Protein AF-A0A9W6MCM8-F1 (afdb_monomer_lite)

Structure (mmCIF, N/CA/C/O backbone):
data_AF-A0A9W6MCM8-F1
#
_entry.id   AF-A0A9W6MCM8-F1
#
loop_
_atom_site.group_PDB
_atom_site.id
_atom_site.type_symbol
_atom_site.label_atom_id
_atom_site.label_alt_id
_atom_site.label_comp_id
_atom_site.label_asym_id
_atom_site.label_entity_id
_atom_site.label_seq_id
_atom_site.pdbx_PDB_ins_code
_atom_site.Cartn_x
_atom_site.Cartn_y
_atom_site.Cartn_z
_atom_site.occupancy
_atom_site.B_iso_or_equiv
_atom_site.auth_seq_id
_atom_site.auth_comp_id
_atom_site.auth_asym_id
_atom_site.auth_atom_id
_atom_site.pdbx_PDB_model_num
ATOM 1 N N . MET A 1 1 ? -11.106 1.225 13.190 1.00 75.62 1 MET A N 1
ATOM 2 C CA . MET A 1 1 ? -10.514 1.199 11.836 1.00 75.62 1 MET A CA 1
ATOM 3 C C . MET A 1 1 ? -8.999 1.060 11.935 1.00 75.62 1 MET A C 1
ATOM 5 O O . MET A 1 1 ? -8.411 1.674 12.821 1.00 75.62 1 MET A O 1
ATOM 9 N N . SER A 1 2 ? -8.363 0.264 11.069 1.00 83.88 2 SER A N 1
ATOM 10 C CA . SER A 1 2 ? -6.898 0.098 11.043 1.00 83.88 2 SER A CA 1
ATOM 11 C C . SER A 1 2 ? -6.334 0.096 9.619 1.00 83.88 2 SER A C 1
ATOM 13 O O . SER A 1 2 ? -7.040 -0.184 8.649 1.00 83.88 2 SER A O 1
ATOM 15 N N . SER A 1 3 ? -5.048 0.425 9.497 1.00 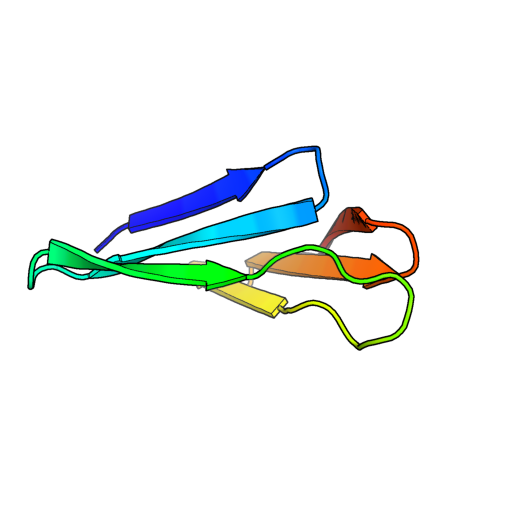83.88 3 SER A N 1
ATOM 16 C CA . SER A 1 3 ? -4.308 0.441 8.233 1.00 83.88 3 SER A CA 1
ATOM 17 C C . SER A 1 3 ? -2.977 -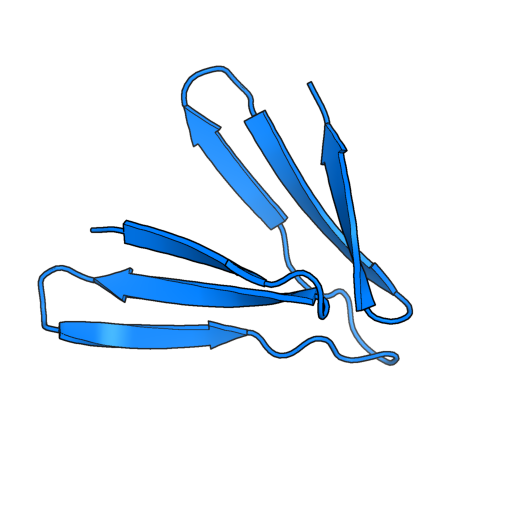0.284 8.386 1.00 83.88 3 SER A C 1
ATOM 19 O O . SER A 1 3 ? -2.263 -0.052 9.362 1.00 83.88 3 SER A O 1
ATOM 21 N N . VAL A 1 4 ? -2.619 -1.116 7.409 1.00 86.25 4 VAL A N 1
ATOM 22 C CA . VAL A 1 4 ? -1.333 -1.823 7.364 1.00 86.25 4 VAL A CA 1
ATOM 23 C C . VAL A 1 4 ? -0.678 -1.585 6.012 1.00 86.25 4 VAL A C 1
ATOM 25 O O . VAL A 1 4 ? -1.247 -1.932 4.977 1.00 86.25 4 VAL A O 1
ATOM 28 N N . ALA A 1 5 ? 0.527 -1.019 6.033 1.00 83.94 5 ALA A N 1
ATOM 29 C CA . ALA A 1 5 ? 1.401 -0.935 4.871 1.00 83.94 5 ALA A CA 1
ATOM 30 C C . ALA A 1 5 ? 2.382 -2.115 4.883 1.00 83.94 5 ALA A C 1
ATOM 32 O O . ALA A 1 5 ? 3.038 -2.381 5.894 1.00 83.94 5 ALA A O 1
ATOM 33 N N . PHE A 1 6 ? 2.483 -2.828 3.766 1.00 82.62 6 PHE A N 1
ATOM 34 C CA . PHE A 1 6 ? 3.398 -3.953 3.602 1.00 82.62 6 PHE A CA 1
ATOM 35 C C . PHE A 1 6 ? 4.706 -3.487 2.961 1.00 82.62 6 PHE A C 1
ATOM 37 O O . PHE A 1 6 ? 4.707 -2.620 2.092 1.00 82.62 6 PHE A O 1
ATOM 44 N N . LYS A 1 7 ? 5.827 -4.1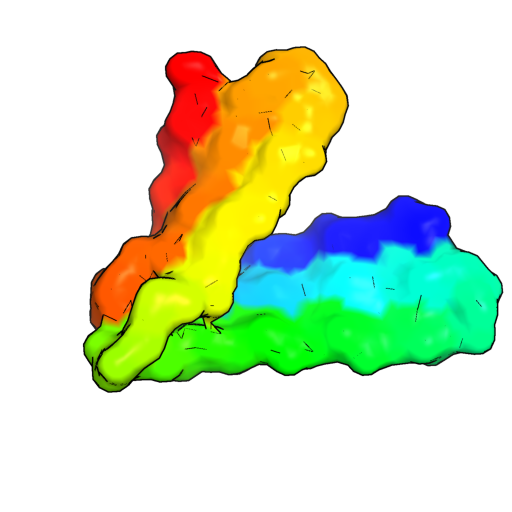30 3.318 1.00 78.69 7 LYS A N 1
ATOM 45 C CA . LYS A 1 7 ? 7.140 -3.867 2.692 1.00 78.69 7 LYS A CA 1
ATOM 46 C C . LYS A 1 7 ? 7.162 -4.117 1.180 1.00 78.69 7 LYS A C 1
ATOM 48 O O . LYS A 1 7 ? 8.063 -3.649 0.506 1.00 78.69 7 LYS A O 1
ATOM 53 N N . THR A 1 8 ? 6.188 -4.863 0.668 1.00 78.06 8 THR A N 1
ATOM 54 C CA . THR A 1 8 ? 6.008 -5.137 -0.757 1.00 78.06 8 THR A CA 1
ATOM 55 C C . THR A 1 8 ? 5.2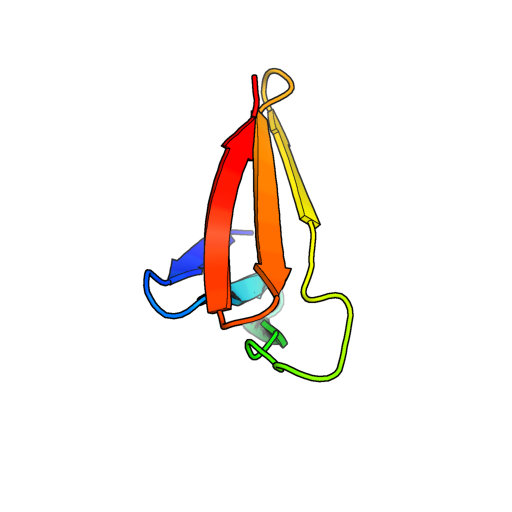87 -4.013 -1.505 1.00 78.06 8 THR A C 1
ATOM 57 O O . THR A 1 8 ? 5.020 -4.194 -2.682 1.00 78.06 8 THR A O 1
ATOM 60 N N . GLY A 1 9 ? 4.906 -2.906 -0.853 1.00 76.75 9 GLY A N 1
ATOM 61 C CA . GLY A 1 9 ? 4.176 -1.794 -1.483 1.00 76.75 9 GLY A CA 1
ATOM 62 C C . GLY A 1 9 ? 2.648 -1.893 -1.401 1.00 76.75 9 GLY A C 1
ATOM 63 O O . GLY A 1 9 ? 1.935 -0.981 -1.815 1.00 76.75 9 GLY A O 1
ATOM 64 N N . GLY A 1 10 ? 2.112 -2.977 -0.837 1.00 83.38 10 GLY A N 1
ATOM 65 C CA . GLY A 1 10 ? 0.669 -3.122 -0.636 1.00 83.38 10 GLY A CA 1
ATOM 66 C C . GLY A 1 10 ? 0.137 -2.296 0.539 1.00 83.38 10 GLY A C 1
ATOM 67 O O . GLY A 1 10 ? 0.823 -2.137 1.553 1.00 83.38 10 GLY A O 1
ATOM 68 N N . LEU A 1 11 ? -1.118 -1.855 0.446 1.00 85.56 11 LEU A N 1
ATOM 69 C CA . LEU A 1 11 ? -1.882 -1.280 1.559 1.00 85.56 11 LEU A CA 1
ATOM 70 C C . LEU A 1 11 ? -3.140 -2.101 1.815 1.00 85.56 11 LEU A C 1
ATOM 72 O O . LEU A 1 11 ? -3.874 -2.446 0.890 1.00 85.56 11 LEU A O 1
ATOM 76 N N . ARG A 1 12 ? -3.427 -2.355 3.091 1.00 87.81 12 ARG A N 1
ATOM 77 C CA . ARG A 1 12 ? -4.730 -2.854 3.531 1.00 87.81 12 ARG A CA 1
ATOM 78 C C . ARG A 1 12 ? -5.369 -1.883 4.509 1.00 87.81 12 ARG A C 1
ATOM 80 O O . ARG A 1 12 ? -4.767 -1.556 5.531 1.00 87.81 12 ARG A O 1
ATOM 87 N N . LEU A 1 13 ? -6.605 -1.490 4.218 1.00 86.69 13 LEU A N 1
ATOM 88 C CA . LEU A 1 13 ? -7.484 -0.791 5.153 1.00 86.69 13 LEU A CA 1
ATOM 89 C C . LEU A 1 13 ? -8.556 -1.757 5.652 1.00 86.69 13 LEU A C 1
ATOM 91 O O . LEU A 1 13 ? -9.181 -2.450 4.847 1.00 86.69 13 LEU A O 1
ATOM 95 N N . VAL A 1 14 ? -8.769 -1.784 6.964 1.00 88.19 14 VAL A N 1
ATOM 96 C CA . VAL A 1 14 ? -9.828 -2.557 7.619 1.00 88.19 14 VAL A CA 1
ATOM 97 C C . VAL A 1 14 ? -10.798 -1.579 8.267 1.00 88.19 14 VAL A C 1
ATOM 99 O O . VAL A 1 14 ? -10.443 -0.848 9.200 1.00 88.19 14 VAL A O 1
ATOM 102 N N . PHE A 1 15 ? -12.021 -1.557 7.746 1.00 82.25 15 PHE A N 1
ATOM 103 C CA . PHE A 1 15 ? -13.107 -0.728 8.253 1.00 82.25 15 PHE A CA 1
ATOM 104 C C . PHE A 1 15 ? -13.831 -1.434 9.402 1.00 82.25 15 PHE A C 1
ATOM 106 O O . PHE A 1 15 ? -13.832 -2.660 9.490 1.00 82.25 15 PHE A O 1
ATOM 113 N N . ASP A 1 16 ? -14.498 -0.666 10.264 1.00 86.00 16 ASP A N 1
ATOM 114 C CA . ASP A 1 16 ? -15.218 -1.215 11.427 1.00 86.00 16 ASP A CA 1
ATOM 115 C C . ASP A 1 16 ? -16.420 -2.090 11.036 1.00 86.00 16 ASP A C 1
ATOM 117 O O . ASP A 1 16 ? -16.891 -2.902 11.824 1.00 86.00 16 ASP A O 1
ATOM 121 N N . SER A 1 17 ? -16.871 -1.984 9.784 1.00 81.69 17 SER A N 1
ATOM 122 C CA . SER A 1 17 ? -17.860 -2.879 9.180 1.00 81.69 17 SER A CA 1
ATOM 123 C C . SER A 1 17 ? -17.313 -4.270 8.833 1.00 81.69 17 SER A C 1
ATOM 125 O O . SER A 1 17 ? -18.074 -5.120 8.378 1.00 81.69 17 SER A O 1
ATOM 127 N N . GLY A 1 18 ? -16.004 -4.503 8.978 1.00 81.06 18 GLY A N 1
ATOM 128 C CA . GLY A 1 18 ? -15.324 -5.718 8.517 1.00 81.06 18 GLY A CA 1
ATOM 129 C C . GLY A 1 18 ? -14.998 -5.723 7.019 1.00 81.06 18 GLY A C 1
ATOM 130 O O . GLY A 1 18 ? -14.402 -6.676 6.524 1.00 81.06 18 GLY A O 1
ATOM 131 N N . LEU A 1 19 ? -15.352 -4.664 6.280 1.00 72.88 19 LEU A N 1
ATOM 132 C CA . LEU A 1 19 ? -14.930 -4.497 4.890 1.00 72.88 19 LEU A CA 1
ATOM 133 C C . LEU A 1 19 ? -13.427 -4.222 4.818 1.00 72.88 19 LEU A C 1
ATOM 135 O O . LEU A 1 19 ? -12.877 -3.490 5.644 1.00 72.88 19 LEU A O 1
ATOM 139 N N . HIS A 1 20 ? -12.775 -4.778 3.798 1.00 84.75 20 HIS A N 1
ATOM 140 C CA . HIS A 1 20 ? -11.350 -4.586 3.546 1.00 84.75 20 HIS A CA 1
ATOM 141 C C . HIS A 1 20 ? -11.130 -3.934 2.179 1.00 84.75 20 HIS A C 1
ATOM 143 O O . HIS A 1 20 ? -11.664 -4.411 1.178 1.00 84.75 20 HIS A O 1
ATOM 149 N N . LEU A 1 21 ? -10.290 -2.898 2.122 1.00 79.56 21 LEU A N 1
ATOM 150 C CA . LEU A 1 21 ? -9.740 -2.381 0.867 1.00 79.56 21 LEU A CA 1
ATOM 151 C C . LEU A 1 21 ? -8.287 -2.837 0.745 1.00 79.56 21 LEU A C 1
ATOM 153 O O . LEU A 1 21 ? -7.469 -2.521 1.609 1.00 79.56 21 LEU A O 1
ATOM 157 N N . ASN A 1 22 ? -7.980 -3.577 -0.319 1.00 83.38 22 ASN A N 1
ATOM 158 C CA . ASN A 1 22 ? -6.624 -3.989 -0.666 1.00 83.38 22 ASN A CA 1
ATOM 159 C C . ASN A 1 22 ? -6.148 -3.159 -1.852 1.00 83.38 22 ASN A C 1
ATOM 161 O O . ASN A 1 22 ? -6.763 -3.213 -2.916 1.00 83.38 22 ASN A O 1
ATOM 165 N N . VAL A 1 23 ? -5.059 -2.424 -1.669 1.00 82.50 23 VAL A N 1
ATOM 166 C CA . VAL A 1 23 ? -4.389 -1.702 -2.748 1.00 82.50 23 VAL A CA 1
ATOM 167 C C . VAL A 1 23 ? -3.095 -2.433 -3.060 1.00 82.50 23 VAL A C 1
ATOM 169 O O . VAL A 1 23 ? -2.194 -2.515 -2.222 1.00 82.50 23 VAL A O 1
ATOM 172 N N . GLU A 1 24 ? -3.038 -3.026 -4.245 1.00 78.25 24 GLU A N 1
ATOM 173 C CA . GLU A 1 24 ? -1.855 -3.732 -4.725 1.00 78.25 24 GLU A CA 1
ATOM 174 C C . GLU A 1 24 ? -0.814 -2.742 -5.259 1.00 78.25 24 GLU A C 1
ATOM 176 O O . GLU A 1 24 ? -1.185 -1.744 -5.881 1.00 78.25 24 GLU A O 1
ATOM 181 N N . PRO A 1 25 ? 0.486 -3.021 -5.079 1.00 74.50 25 PRO A N 1
ATOM 182 C CA . PRO A 1 25 ? 1.521 -2.286 -5.785 1.00 74.50 25 PRO A CA 1
ATOM 183 C C . PRO A 1 25 ? 1.419 -2.617 -7.281 1.00 74.50 25 PRO A C 1
ATOM 185 O O . PRO A 1 25 ? 1.410 -3.788 -7.670 1.00 74.50 25 PRO A O 1
ATOM 188 N N . ARG A 1 26 ? 1.316 -1.602 -8.140 1.00 67.19 26 ARG A N 1
ATOM 189 C CA . ARG A 1 26 ? 1.282 -1.792 -9.596 1.00 67.19 26 ARG A CA 1
ATOM 190 C C . ARG A 1 26 ? 2.387 -0.948 -10.229 1.00 67.19 26 ARG A C 1
ATOM 192 O O . ARG A 1 26 ? 2.412 0.251 -9.977 1.00 67.19 26 ARG A O 1
ATOM 199 N N . PRO A 1 27 ? 3.290 -1.537 -11.036 1.00 64.31 27 PRO A N 1
ATOM 200 C CA . PRO A 1 27 ? 4.368 -0.784 -11.685 1.00 64.31 27 PRO A CA 1
ATOM 201 C C . PRO A 1 27 ? 3.849 0.298 -12.642 1.00 64.31 27 PRO A C 1
ATOM 203 O O . PRO A 1 27 ? 4.540 1.281 -12.889 1.00 64.31 27 PRO A O 1
ATOM 206 N N . ASP A 1 28 ? 2.627 0.110 -13.145 1.00 65.44 28 ASP A N 1
ATOM 207 C CA . ASP A 1 28 ? 2.058 0.870 -14.259 1.00 65.44 28 ASP A CA 1
ATOM 208 C C . ASP A 1 28 ? 1.125 2.015 -13.807 1.00 65.44 28 ASP A C 1
ATOM 210 O O . ASP A 1 28 ? 0.631 2.768 -14.643 1.00 65.44 28 ASP A O 1
ATOM 214 N N . PHE A 1 29 ? 0.851 2.145 -12.500 1.00 58.16 29 PHE A N 1
ATOM 215 C CA . PHE A 1 29 ? -0.112 3.108 -11.946 1.00 58.16 29 PHE A CA 1
ATOM 216 C C . PHE A 1 29 ? 0.421 3.804 -10.683 1.00 58.16 29 PHE A C 1
ATOM 218 O O . PHE A 1 29 ? 1.239 3.252 -9.951 1.00 58.16 29 PHE A O 1
ATOM 225 N N . GLU A 1 30 ? -0.076 5.015 -10.400 1.00 54.53 30 GLU A N 1
ATOM 226 C CA . GLU A 1 30 ? 0.210 5.730 -9.148 1.00 54.53 30 GLU A CA 1
ATOM 227 C C . GLU A 1 30 ? -0.405 4.982 -7.959 1.00 54.53 30 GLU A C 1
ATOM 229 O O . GLU A 1 30 ? -1.618 4.788 -7.883 1.00 54.53 30 GLU A O 1
ATOM 234 N N . ALA A 1 31 ? 0.456 4.514 -7.052 1.00 70.50 31 ALA A N 1
ATOM 235 C CA . ALA A 1 31 ? 0.124 3.375 -6.214 1.00 70.50 31 ALA A CA 1
ATOM 236 C C . ALA A 1 31 ? -0.807 3.711 -5.040 1.00 70.50 31 ALA A C 1
ATOM 238 O O . ALA A 1 31 ? -1.855 3.091 -4.949 1.00 70.50 31 ALA A O 1
ATOM 239 N N . TRP A 1 32 ? -0.500 4.650 -4.145 1.00 77.38 32 TRP A N 1
ATOM 240 C CA . TRP A 1 32 ? -1.453 5.208 -3.162 1.00 77.38 32 TRP A CA 1
ATOM 241 C C . TRP A 1 32 ? -0.714 6.167 -2.227 1.00 77.38 32 TRP A C 1
ATOM 243 O O . TRP A 1 32 ? 0.507 6.088 -2.071 1.00 77.38 32 TRP A O 1
ATOM 253 N N . SER A 1 33 ? -1.454 7.046 -1.547 1.00 70.06 33 SER A N 1
ATOM 254 C CA . SER A 1 33 ? -0.929 7.759 -0.381 1.00 70.06 33 SER A CA 1
ATOM 255 C C . SER A 1 33 ? -1.930 7.771 0.767 1.00 70.06 33 SER A C 1
ATOM 257 O O . SER A 1 33 ? -3.138 7.839 0.541 1.00 70.06 33 SER A O 1
ATOM 259 N N . VAL A 1 34 ? -1.424 7.679 1.996 1.00 72.88 34 VAL A N 1
ATOM 260 C CA . VAL A 1 34 ? -2.219 7.789 3.225 1.00 72.88 34 VAL A CA 1
ATOM 261 C C . VAL A 1 34 ? -1.598 8.857 4.110 1.00 72.88 34 VAL A C 1
ATOM 263 O O . VAL A 1 34 ? -0.394 8.833 4.371 1.00 72.88 34 VAL A O 1
ATOM 266 N N . THR A 1 35 ? -2.441 9.765 4.594 1.00 71.94 35 THR A N 1
ATOM 267 C CA . THR A 1 35 ? -2.076 10.750 5.611 1.00 71.94 35 THR A CA 1
ATOM 268 C C . THR A 1 35 ? -2.612 10.279 6.956 1.00 71.94 35 THR A C 1
ATOM 270 O O . THR A 1 35 ? -3.819 10.097 7.120 1.00 71.94 35 THR A O 1
ATOM 273 N N . GLY A 1 36 ? -1.710 10.041 7.903 1.00 70.44 36 GLY A N 1
ATOM 274 C CA . GLY A 1 36 ? -2.047 9.721 9.284 1.00 70.44 36 GLY A CA 1
ATOM 275 C C . GLY A 1 36 ? -2.120 10.970 10.168 1.00 70.44 36 GLY A C 1
ATOM 276 O O . GLY A 1 36 ? -1.896 12.092 9.705 1.00 70.44 36 GLY A O 1
ATOM 277 N N . PRO A 1 37 ? -2.396 10.790 11.469 1.00 71.56 37 PRO A N 1
ATOM 278 C CA . PRO A 1 37 ? -2.198 11.837 12.466 1.00 71.56 37 PRO A CA 1
ATOM 279 C C . PRO A 1 37 ? -0.784 12.438 12.379 1.00 71.56 37 PRO A C 1
ATOM 281 O O . PRO A 1 37 ? 0.141 11.798 11.882 1.00 71.56 37 PRO A O 1
ATOM 284 N N . THR A 1 38 ? -0.622 13.673 12.864 1.00 73.44 38 THR A N 1
ATOM 285 C CA . THR A 1 38 ? 0.674 14.382 12.939 1.00 73.44 38 THR A CA 1
ATOM 286 C C . THR A 1 38 ? 1.396 14.575 11.595 1.00 73.44 38 THR A C 1
ATOM 288 O O . THR A 1 38 ? 2.619 14.498 11.549 1.00 73.44 38 THR A O 1
ATOM 291 N N . ASN A 1 39 ? 0.657 14.822 10.506 1.00 68.25 39 ASN A N 1
ATOM 292 C CA . ASN A 1 39 ? 1.186 15.043 9.147 1.00 68.25 39 ASN A CA 1
ATOM 293 C C . ASN A 1 39 ? 2.018 13.885 8.561 1.00 68.25 39 ASN A C 1
ATOM 295 O O . ASN A 1 39 ? 2.687 14.068 7.548 1.00 68.25 39 ASN A O 1
ATOM 299 N N . LEU A 1 40 ? 1.954 12.681 9.140 1.00 68.62 40 LEU A N 1
ATOM 300 C CA . LEU A 1 40 ? 2.670 11.526 8.605 1.00 68.62 40 LEU A CA 1
ATOM 301 C C . LEU A 1 40 ? 2.103 11.150 7.233 1.00 68.62 40 LEU A C 1
ATOM 303 O O . LEU A 1 40 ? 0.923 10.799 7.137 1.00 68.62 40 LEU A O 1
ATOM 307 N N . ARG A 1 41 ? 2.938 11.159 6.190 1.00 70.12 41 ARG A N 1
ATOM 308 C CA . ARG A 1 41 ? 2.527 10.764 4.840 1.00 70.12 41 ARG A CA 1
ATOM 309 C C . ARG A 1 41 ? 3.276 9.517 4.386 1.00 70.12 41 ARG A C 1
ATOM 311 O O . ARG A 1 41 ? 4.498 9.513 4.263 1.00 70.12 41 ARG A O 1
ATOM 318 N N . LEU A 1 42 ? 2.517 8.462 4.115 1.00 71.88 42 LEU A N 1
ATOM 319 C CA . LEU A 1 42 ? 3.002 7.228 3.503 1.00 71.88 42 LEU A CA 1
ATOM 320 C C . LEU A 1 42 ? 2.658 7.256 2.020 1.00 71.88 42 LEU A C 1
ATOM 322 O O . LEU A 1 42 ? 1.505 7.515 1.668 1.00 71.88 42 LEU A O 1
ATOM 326 N N . VAL A 1 43 ? 3.643 6.988 1.167 1.00 71.94 43 VAL A N 1
AT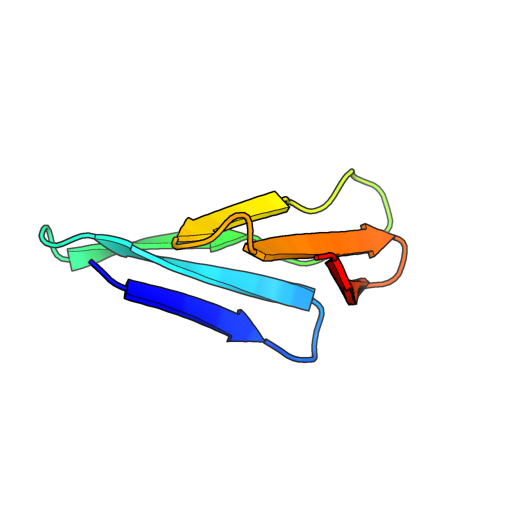OM 327 C CA . VAL A 1 43 ? 3.466 6.941 -0.288 1.00 71.94 43 VAL A CA 1
ATOM 328 C C . VAL A 1 43 ? 4.054 5.639 -0.812 1.00 71.94 43 VAL A C 1
ATOM 330 O O . VAL A 1 43 ? 5.198 5.307 -0.491 1.00 71.94 43 VAL A O 1
ATOM 333 N N . CYS A 1 44 ? 3.277 4.911 -1.614 1.00 71.81 44 CYS A N 1
ATOM 334 C CA . CYS A 1 44 ? 3.820 3.851 -2.452 1.00 71.81 44 CYS A CA 1
ATOM 335 C C . CYS A 1 44 ? 4.294 4.469 -3.771 1.00 71.81 44 CYS A C 1
ATOM 337 O O . CYS A 1 44 ? 3.525 5.120 -4.480 1.00 71.81 44 CYS A O 1
ATOM 339 N N . MET A 1 45 ? 5.572 4.284 -4.070 1.00 70.69 45 MET A N 1
ATOM 340 C CA . MET A 1 45 ? 6.235 4.751 -5.279 1.00 70.69 45 MET A CA 1
ATOM 341 C C . MET A 1 45 ? 6.085 3.706 -6.399 1.00 70.69 45 MET A C 1
ATOM 343 O O . MET A 1 45 ? 5.781 2.536 -6.122 1.00 70.69 45 MET A O 1
ATOM 347 N N . PRO A 1 46 ? 6.321 4.088 -7.668 1.00 64.81 46 PRO A N 1
ATOM 348 C CA . PRO A 1 46 ? 6.516 3.127 -8.750 1.00 64.81 46 PRO A CA 1
ATOM 349 C C . PRO A 1 46 ? 7.565 2.067 -8.379 1.00 64.81 46 PRO A C 1
ATOM 351 O O . PRO A 1 46 ? 8.450 2.319 -7.565 1.00 64.81 46 PRO A O 1
ATOM 354 N N . ALA A 1 47 ? 7.461 0.876 -8.972 1.00 68.00 47 ALA A N 1
ATOM 355 C CA . ALA A 1 47 ? 8.289 -0.293 -8.637 1.00 68.00 47 ALA A CA 1
ATOM 356 C C . ALA A 1 47 ? 8.126 -0.836 -7.197 1.00 68.00 47 ALA A C 1
ATOM 358 O O . ALA A 1 47 ? 8.971 -1.597 -6.726 1.00 68.00 47 ALA A O 1
ATOM 359 N N . SER A 1 48 ? 6.998 -0.538 -6.540 1.00 64.94 48 SER A N 1
ATOM 360 C CA . SER A 1 48 ? 6.582 -1.161 -5.271 1.00 64.94 48 SER A CA 1
ATOM 361 C C . SER A 1 48 ? 7.381 -0.728 -4.032 1.00 64.94 48 SER A C 1
ATOM 363 O O . SER A 1 48 ? 7.394 -1.439 -3.025 1.00 64.94 48 SER A O 1
ATOM 365 N N . GLU A 1 49 ? 8.036 0.432 -4.074 1.00 69.06 49 GLU A N 1
ATOM 366 C CA . GLU A 1 49 ? 8.748 0.986 -2.916 1.00 69.06 49 GLU A CA 1
ATOM 367 C C . GLU A 1 49 ? 7.809 1.787 -2.000 1.00 69.06 49 GLU A C 1
ATOM 369 O O . GLU A 1 49 ? 6.862 2.419 -2.463 1.00 69.06 49 GLU A O 1
ATOM 374 N N . VAL A 1 50 ? 8.069 1.795 -0.687 1.00 69.62 50 VAL A N 1
ATOM 375 C CA . VAL A 1 50 ? 7.298 2.583 0.295 1.00 69.62 50 VAL A CA 1
ATOM 376 C C . VAL A 1 50 ? 8.202 3.623 0.942 1.00 69.62 50 VAL A C 1
ATOM 378 O O . VAL A 1 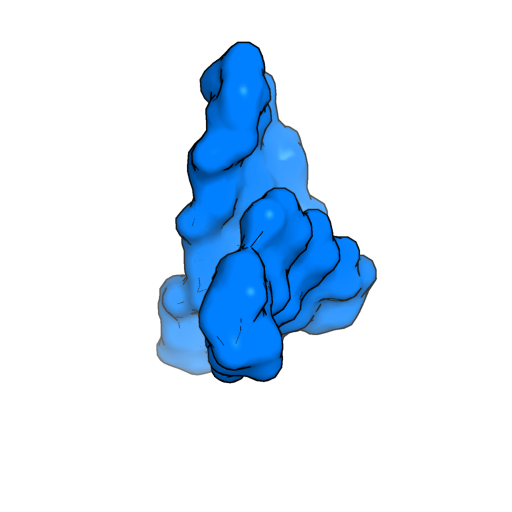50 ? 9.235 3.276 1.516 1.00 69.62 50 VAL A O 1
ATOM 381 N N . THR A 1 51 ? 7.791 4.890 0.908 1.00 71.06 51 THR A N 1
ATOM 382 C CA . THR A 1 51 ? 8.518 6.002 1.539 1.00 71.06 51 THR A CA 1
ATOM 383 C C . THR A 1 51 ? 7.651 6.712 2.579 1.00 71.06 51 THR A C 1
ATOM 385 O O . THR A 1 51 ? 6.444 6.886 2.394 1.00 71.06 51 THR A O 1
ATOM 388 N N . ILE A 1 52 ? 8.285 7.134 3.678 1.00 70.00 52 ILE A N 1
ATOM 389 C CA . ILE A 1 52 ? 7.694 7.961 4.737 1.00 70.00 52 ILE A CA 1
ATOM 390 C C . ILE A 1 52 ? 8.169 9.402 4.550 1.00 70.00 52 ILE A C 1
ATOM 392 O O . ILE A 1 52 ? 9.370 9.642 4.450 1.00 70.00 52 ILE A O 1
ATOM 396 N N . TRP A 1 53 ? 7.231 10.344 4.544 1.00 62.72 53 TRP A N 1
ATOM 397 C CA . TRP A 1 53 ? 7.497 11.780 4.516 1.00 62.72 53 TRP A CA 1
ATOM 398 C C . TRP A 1 53 ? 6.966 12.415 5.814 1.00 62.72 53 TRP A C 1
ATOM 400 O O . TRP A 1 53 ? 5.895 12.019 6.295 1.00 62.72 53 TRP A O 1
ATOM 410 N N . GLN A 1 54 ? 7.724 13.367 6.374 1.00 56.03 54 GLN A N 1
ATOM 411 C CA . GLN A 1 54 ? 7.354 14.189 7.537 1.00 56.03 54 GLN A CA 1
ATOM 412 C C . GLN A 1 54 ? 7.204 15.655 7.139 1.00 56.03 54 GLN A C 1
ATOM 414 O O . GLN A 1 54 ? 8.024 16.112 6.311 1.00 56.03 54 GLN A O 1
#

Secondary structure (DSSP, 8-state):
-EEEE-TTS-EEEE-TTS-EEEE---TTS--EEEE-GGG-EEEEPGGG-EEEE-

Organism: NCBI:txid47481

Foldseek 3Di:
DDWDQDQQQWIWDQDPVRDIDIFHQDLVDQGDWDQDPPRWIWGQDHPRHIDIDD

pLDDT: mean 74.55, std 8.28, range [54.53, 88.19]

Sequence (54 aa):
MSSVAFKTGGLRLVFDSGLHLNVEPRPDFEAWSVTGPTNLRLVCMPASEVTIWQ

Radius of gyration: 11.28 Å; chains: 1; bounding box: 27×21×27 Å

InterPro domains:
  IPR046179 Protein of unknown function DUF6188 [PF19686] (3-54)